Protein AF-A0A4Q5LW42-F1 (afdb_monomer_lite)

Sequence (80 aa):
MTTQQVDNILEKLGDTALLDNFTAVLHEGDLLHILYPTFTLLHYETLIEFCAEEELFFYSANNKGSFQLTLLNDPVYDGE

Foldseek 3Di:
DDPVLVVVLVVVCVVLVLVVQWPDWDDDDQKIKTFGPDDDVVSVVSVVVSCVVSQWDKDDDPPPTMIMIGHVPDPPPPDD

Radius of gyration: 11.95 Å; chains: 1; bounding box: 26×24×30 Å

Secondary structure (DSSP, 8-state):
--HHHHHHHHHHHHHTT-GGG-SEEEEETTEEEEE-S---HHHHHHHHHHHHHTTEEEEE-SSTTEEEEEETT-S-----

Structure (mmCIF, N/CA/C/O backbone):
data_AF-A0A4Q5LW42-F1
#
_entry.id   AF-A0A4Q5LW42-F1
#
loop_
_atom_site.group_PDB
_atom_site.id
_atom_site.type_symbol
_atom_site.label_atom_id
_atom_site.label_al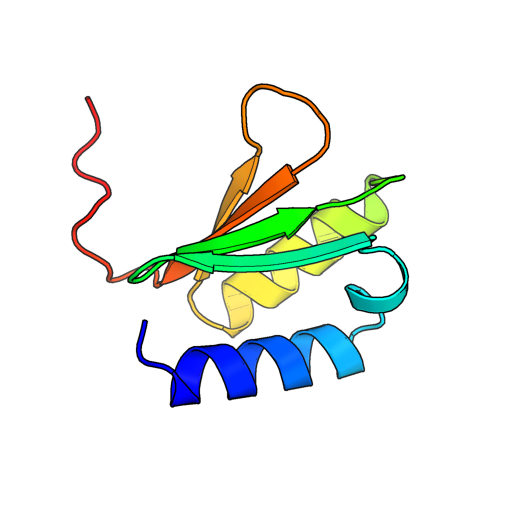t_id
_atom_site.label_comp_id
_atom_site.label_asym_id
_atom_site.label_entity_id
_atom_site.label_seq_id
_atom_site.pdbx_PDB_ins_code
_atom_site.Cartn_x
_atom_site.Cartn_y
_atom_site.Cartn_z
_atom_site.occupancy
_atom_site.B_iso_or_equiv
_atom_site.auth_seq_id
_atom_site.auth_comp_id
_atom_site.auth_asym_id
_atom_site.auth_atom_id
_atom_site.pdbx_PDB_model_num
ATOM 1 N N . MET A 1 1 ? 0.931 -0.497 13.763 1.00 71.94 1 MET A N 1
ATOM 2 C CA . MET A 1 1 ? 0.064 -1.394 12.963 1.00 71.94 1 MET A CA 1
ATOM 3 C C . MET A 1 1 ? 0.092 -2.833 13.481 1.00 71.94 1 MET A C 1
ATOM 5 O O . MET A 1 1 ? 1.150 -3.416 13.650 1.00 71.94 1 MET A O 1
ATOM 9 N N . THR A 1 2 ? -1.070 -3.456 13.703 1.00 78.50 2 THR A N 1
ATOM 10 C CA . THR A 1 2 ? -1.147 -4.910 13.972 1.00 78.50 2 THR A CA 1
ATOM 11 C C . THR A 1 2 ? -1.041 -5.724 12.678 1.00 78.50 2 THR A C 1
ATOM 13 O O . THR A 1 2 ? -1.440 -5.245 11.619 1.00 78.50 2 THR A O 1
ATOM 16 N N . THR A 1 3 ? -0.592 -6.985 12.751 1.00 77.19 3 THR A N 1
ATOM 17 C CA . THR A 1 3 ? -0.519 -7.895 11.585 1.00 77.19 3 THR A CA 1
ATOM 18 C C . THR A 1 3 ? -1.846 -7.986 10.827 1.00 77.19 3 THR A C 1
ATOM 20 O O . THR A 1 3 ? -1.862 -7.937 9.607 1.00 77.19 3 THR A O 1
ATOM 23 N N . GLN A 1 4 ? -2.974 -8.015 11.541 1.00 82.62 4 GLN A N 1
ATOM 24 C CA . GLN A 1 4 ? -4.292 -8.075 10.911 1.00 82.62 4 GLN A CA 1
ATOM 25 C C . GLN A 1 4 ? -4.663 -6.783 10.162 1.00 82.62 4 GLN A C 1
ATOM 27 O O . GLN A 1 4 ? -5.350 -6.834 9.147 1.00 82.62 4 GLN A O 1
ATOM 32 N N . GLN A 1 5 ? -4.208 -5.620 10.635 1.00 81.75 5 GLN A N 1
ATOM 33 C CA . GLN A 1 5 ? -4.400 -4.358 9.912 1.00 81.75 5 GLN A CA 1
ATOM 34 C C . GLN A 1 5 ? -3.539 -4.299 8.650 1.00 81.75 5 GLN A C 1
ATOM 36 O O . GLN A 1 5 ? -3.998 -3.796 7.630 1.00 81.75 5 GLN A O 1
ATOM 41 N N . VAL A 1 6 ? -2.316 -4.830 8.713 1.00 82.25 6 VAL A N 1
ATOM 42 C CA . VAL A 1 6 ? -1.426 -4.939 7.550 1.00 82.25 6 VAL A CA 1
ATOM 43 C C . VAL A 1 6 ? -2.069 -5.806 6.478 1.00 82.25 6 VAL A C 1
ATOM 45 O O . VAL A 1 6 ? -2.174 -5.361 5.341 1.00 82.25 6 VAL A O 1
ATOM 48 N N . ASP A 1 7 ? -2.550 -6.996 6.843 1.00 84.38 7 ASP A N 1
ATOM 49 C CA . ASP A 1 7 ? -3.190 -7.917 5.899 1.00 84.38 7 ASP A CA 1
ATOM 50 C C . ASP A 1 7 ? -4.412 -7.269 5.228 1.00 84.38 7 ASP A C 1
ATOM 52 O O . ASP A 1 7 ? -4.538 -7.312 4.005 1.00 84.38 7 ASP A O 1
ATOM 56 N N . ASN A 1 8 ? -5.257 -6.576 6.000 1.00 88.12 8 ASN A N 1
ATOM 57 C CA . ASN A 1 8 ? -6.408 -5.850 5.457 1.00 88.12 8 ASN A CA 1
ATOM 58 C C . ASN A 1 8 ? -5.999 -4.732 4.481 1.00 88.12 8 ASN A C 1
ATOM 60 O O . ASN A 1 8 ? -6.642 -4.545 3.451 1.00 88.12 8 ASN A O 1
ATOM 64 N N . ILE A 1 9 ? -4.946 -3.972 4.793 1.00 86.50 9 ILE A N 1
ATOM 65 C CA . ILE A 1 9 ? -4.453 -2.899 3.917 1.00 86.50 9 ILE A CA 1
ATOM 66 C C . ILE A 1 9 ? -3.865 -3.478 2.635 1.00 86.50 9 ILE A C 1
ATOM 68 O O . ILE A 1 9 ? -4.109 -2.939 1.560 1.00 86.50 9 ILE A O 1
ATOM 72 N N . LEU A 1 10 ? -3.118 -4.580 2.728 1.00 84.31 10 LEU A N 1
ATOM 73 C CA . LEU A 1 10 ? -2.576 -5.272 1.561 1.00 84.31 10 LEU A CA 1
ATOM 74 C C . LEU A 1 10 ? -3.686 -5.797 0.650 1.00 84.31 10 LEU A C 1
ATOM 76 O O . LEU A 1 10 ? -3.579 -5.653 -0.564 1.00 84.31 10 LEU A O 1
ATOM 80 N N . GLU A 1 11 ? -4.755 -6.353 1.220 1.00 87.31 11 GLU A N 1
ATOM 81 C CA . GLU A 1 11 ? -5.921 -6.805 0.456 1.00 87.31 11 GLU A CA 1
ATOM 82 C C . GLU A 1 11 ? -6.561 -5.640 -0.316 1.00 87.31 11 GLU A C 1
ATOM 84 O O . GLU A 1 11 ? -6.696 -5.704 -1.538 1.00 87.31 11 GLU A O 1
ATOM 89 N N . LYS A 1 12 ? -6.833 -4.516 0.358 1.00 88.12 12 LYS A N 1
ATOM 90 C CA . LYS A 1 12 ? -7.433 -3.329 -0.276 1.00 88.12 12 LYS A CA 1
ATOM 91 C C . LYS A 1 12 ? -6.502 -2.636 -1.289 1.00 88.12 12 LYS A C 1
ATOM 93 O O . LYS A 1 12 ? -6.957 -2.133 -2.317 1.00 88.12 12 LYS A O 1
ATOM 98 N N . LEU A 1 13 ? -5.188 -2.627 -1.046 1.00 82.50 13 LEU A N 1
ATOM 99 C CA . LEU A 1 13 ? -4.186 -2.182 -2.031 1.00 82.50 13 LEU A CA 1
ATOM 100 C C . LEU A 1 13 ? -4.157 -3.088 -3.273 1.00 82.50 13 LEU A C 1
ATOM 102 O O . LEU A 1 13 ? -3.794 -2.645 -4.365 1.00 82.50 13 LEU A O 1
ATOM 106 N N . GLY A 1 14 ? -4.518 -4.361 -3.109 1.00 81.62 14 GLY A N 1
ATOM 107 C CA . GLY A 1 14 ? -4.641 -5.330 -4.194 1.00 81.62 14 GLY A CA 1
ATOM 108 C C . GLY A 1 14 ? -5.844 -5.026 -5.072 1.00 81.62 14 GLY A C 1
ATOM 109 O O . GLY A 1 14 ? -5.715 -4.964 -6.293 1.00 81.62 14 GLY A O 1
ATOM 110 N N . ASP A 1 15 ? -6.983 -4.735 -4.444 1.00 83.88 15 ASP A N 1
ATOM 111 C CA . ASP A 1 15 ? -8.227 -4.379 -5.134 1.00 83.88 15 ASP A CA 1
ATOM 112 C C . ASP A 1 15 ? -8.119 -3.075 -5.945 1.00 83.88 15 ASP A C 1
ATOM 114 O O . ASP A 1 15 ? -8.794 -2.911 -6.961 1.00 83.88 15 ASP A O 1
ATOM 118 N N . THR A 1 16 ? -7.228 -2.162 -5.546 1.00 76.50 16 THR A N 1
ATOM 119 C CA . THR A 1 16 ? -6.938 -0.910 -6.275 1.00 76.50 16 THR A CA 1
ATOM 120 C C . THR A 1 16 ? -5.935 -1.079 -7.426 1.00 76.50 16 THR A C 1
ATOM 122 O O . THR A 1 16 ? -5.572 -0.094 -8.068 1.00 76.50 16 THR A O 1
ATOM 125 N N . ALA A 1 17 ? -5.479 -2.308 -7.714 1.00 69.69 17 ALA A N 1
ATOM 126 C CA . ALA A 1 17 ? -4.464 -2.637 -8.728 1.00 69.69 17 ALA A CA 1
ATOM 127 C C . ALA A 1 17 ? -3.115 -1.898 -8.553 1.00 69.69 17 ALA A C 1
ATOM 129 O O . ALA A 1 17 ? -2.266 -1.878 -9.451 1.00 69.69 17 ALA A O 1
ATOM 130 N N . LEU A 1 18 ? -2.883 -1.304 -7.379 1.00 72.62 18 LEU A N 1
ATOM 131 C CA . LEU A 1 18 ? -1.626 -0.643 -7.039 1.00 72.62 18 LEU A CA 1
ATOM 132 C C . LEU A 1 18 ? -0.508 -1.673 -6.824 1.00 72.62 18 LEU A C 1
ATOM 134 O O . LEU A 1 18 ? 0.617 -1.460 -7.279 1.00 72.62 18 LEU A O 1
ATOM 138 N N . LEU A 1 19 ? -0.837 -2.820 -6.215 1.00 69.56 19 LEU A N 1
ATOM 139 C CA . LEU A 1 19 ? 0.098 -3.925 -5.963 1.00 69.56 19 LEU A CA 1
ATOM 140 C C . LEU A 1 19 ? 0.736 -4.509 -7.229 1.00 69.56 19 LEU A C 1
ATOM 142 O O . LEU A 1 19 ? 1.905 -4.884 -7.180 1.00 69.56 19 LEU A O 1
ATOM 146 N N . ASP A 1 20 ? 0.039 -4.504 -8.368 1.00 72.19 20 ASP A N 1
ATOM 147 C CA . ASP A 1 20 ? 0.590 -4.979 -9.649 1.00 72.19 20 ASP A CA 1
ATOM 148 C C . ASP A 1 20 ? 1.787 -4.142 -10.130 1.00 72.19 20 ASP A C 1
ATOM 150 O O . ASP A 1 20 ? 2.595 -4.588 -10.946 1.00 72.19 20 ASP A O 1
ATOM 154 N N . ASN A 1 21 ? 1.921 -2.920 -9.609 1.00 73.00 21 ASN A N 1
ATOM 155 C CA . ASN A 1 21 ? 3.012 -2.003 -9.910 1.00 73.00 21 ASN A CA 1
ATOM 156 C C . ASN A 1 21 ? 4.082 -1.976 -8.809 1.00 73.00 21 ASN A C 1
ATOM 158 O O . ASN A 1 21 ? 5.028 -1.193 -8.903 1.00 73.00 21 ASN A O 1
ATOM 162 N N . PHE A 1 22 ? 3.958 -2.803 -7.770 1.00 80.00 22 PHE A N 1
ATOM 163 C CA . PHE A 1 22 ? 4.917 -2.887 -6.674 1.00 80.00 22 PHE A CA 1
ATOM 164 C C . PHE A 1 22 ? 5.771 -4.150 -6.805 1.00 80.00 22 PHE A C 1
ATOM 166 O O . PHE A 1 22 ? 5.291 -5.240 -7.088 1.00 80.00 22 PHE A O 1
ATOM 173 N N . THR A 1 23 ? 7.079 -4.005 -6.603 1.00 77.75 23 THR A N 1
ATOM 174 C CA . THR A 1 23 ? 8.040 -5.113 -6.709 1.00 77.75 23 THR A CA 1
ATOM 175 C C . THR A 1 23 ? 8.075 -5.944 -5.433 1.00 77.75 23 THR A C 1
ATOM 177 O O . THR A 1 23 ? 8.354 -7.141 -5.474 1.00 77.75 23 THR A O 1
ATOM 180 N N . ALA A 1 24 ? 7.860 -5.303 -4.287 1.00 82.06 24 ALA A N 1
ATOM 181 C CA . ALA A 1 24 ? 7.894 -5.958 -2.992 1.00 82.06 24 ALA A CA 1
ATOM 182 C C . ALA A 1 24 ? 7.183 -5.113 -1.938 1.00 82.06 24 ALA A C 1
ATOM 184 O O . ALA A 1 24 ? 7.178 -3.882 -2.009 1.00 82.06 24 ALA A O 1
ATOM 185 N N . VAL A 1 25 ? 6.646 -5.796 -0.931 1.00 80.94 25 VAL A N 1
ATOM 186 C CA . VAL A 1 25 ? 6.105 -5.179 0.275 1.00 80.94 25 VAL A CA 1
ATOM 187 C C . VAL A 1 25 ? 6.752 -5.835 1.491 1.00 80.94 25 VAL A C 1
ATOM 189 O O . VAL A 1 25 ? 6.832 -7.061 1.566 1.00 80.94 25 VAL A O 1
ATOM 192 N N . LEU A 1 26 ? 7.264 -5.023 2.413 1.00 83.75 26 LEU A N 1
ATOM 193 C CA . LEU A 1 26 ? 7.927 -5.455 3.640 1.00 83.75 26 LEU A CA 1
ATOM 194 C C . LEU A 1 26 ? 7.220 -4.825 4.835 1.00 83.75 26 LEU A C 1
ATOM 196 O O . LEU A 1 26 ? 6.875 -3.649 4.801 1.00 83.75 26 LEU A O 1
ATOM 200 N N . HIS A 1 27 ? 7.035 -5.597 5.898 1.00 83.44 27 HIS A N 1
ATOM 201 C CA . HIS A 1 27 ? 6.441 -5.118 7.138 1.00 83.44 27 HIS A CA 1
ATOM 202 C C . HIS A 1 27 ? 7.503 -5.091 8.240 1.00 83.44 27 HIS A C 1
ATOM 204 O O . HIS A 1 27 ? 8.113 -6.122 8.530 1.00 83.44 27 HIS A O 1
ATOM 210 N N . GLU A 1 28 ? 7.726 -3.922 8.841 1.00 80.75 28 GLU A N 1
ATOM 211 C CA . GLU A 1 28 ? 8.712 -3.708 9.900 1.00 80.75 28 GLU A CA 1
ATOM 212 C C . GLU A 1 28 ? 8.071 -2.959 11.075 1.00 80.75 28 GLU A C 1
ATOM 214 O O . GLU A 1 28 ? 7.859 -1.749 11.032 1.00 80.75 28 GLU A O 1
ATOM 219 N N . GLY A 1 29 ? 7.756 -3.697 12.143 1.00 80.12 29 GLY A N 1
ATOM 220 C CA . GLY A 1 29 ? 7.110 -3.134 13.329 1.00 80.12 29 GLY A CA 1
ATOM 221 C C . GLY A 1 29 ? 5.712 -2.616 13.011 1.00 80.12 29 GLY A C 1
ATOM 222 O O . GLY A 1 29 ? 4.813 -3.412 12.769 1.00 80.12 29 GLY A O 1
ATOM 223 N N . ASP A 1 30 ? 5.556 -1.296 13.027 1.00 76.88 30 ASP A N 1
ATOM 224 C CA . ASP A 1 30 ? 4.308 -0.598 12.721 1.00 76.88 30 ASP A CA 1
ATOM 225 C C . ASP A 1 30 ? 4.299 0.021 11.310 1.00 76.88 30 ASP A C 1
ATOM 227 O O . ASP A 1 30 ? 3.350 0.715 10.950 1.00 76.88 30 ASP A O 1
ATOM 231 N N . LEU A 1 31 ? 5.346 -0.232 10.515 1.00 80.81 31 LEU A N 1
ATOM 232 C CA . LEU A 1 31 ? 5.563 0.354 9.196 1.00 80.81 31 LEU A CA 1
ATOM 233 C C . LEU A 1 31 ? 5.391 -0.675 8.081 1.00 80.81 31 LEU A C 1
ATOM 235 O O . LEU A 1 31 ? 5.880 -1.806 8.155 1.00 80.81 31 LEU A O 1
ATOM 239 N N . LEU A 1 32 ? 4.782 -0.237 6.983 1.00 83.38 32 LEU A N 1
ATOM 240 C CA . LEU A 1 32 ? 4.703 -0.992 5.740 1.00 83.38 32 LEU A CA 1
ATOM 241 C C . LEU A 1 32 ? 5.553 -0.310 4.667 1.00 83.38 32 LEU A C 1
ATOM 243 O O . LEU A 1 32 ? 5.271 0.803 4.237 1.00 83.38 32 LEU A O 1
ATOM 247 N N . HIS A 1 33 ? 6.603 -0.979 4.216 1.00 83.38 33 HIS A N 1
ATOM 248 C CA . HIS A 1 33 ? 7.491 -0.505 3.165 1.00 83.38 33 HIS A CA 1
ATOM 249 C C . HIS A 1 33 ? 7.065 -1.097 1.831 1.00 83.38 33 HIS A C 1
ATOM 251 O O . HIS A 1 33 ? 7.041 -2.315 1.668 1.00 83.38 33 HIS A O 1
ATOM 257 N N . ILE A 1 34 ? 6.794 -0.241 0.854 1.00 82.31 34 ILE A N 1
ATOM 258 C CA . ILE A 1 34 ? 6.386 -0.652 -0.485 1.00 82.31 34 ILE A CA 1
ATOM 259 C C . ILE A 1 34 ? 7.438 -0.194 -1.488 1.00 82.31 34 ILE A C 1
ATOM 261 O O . ILE A 1 34 ? 7.764 0.990 -1.594 1.00 82.31 34 ILE A O 1
ATOM 265 N N . LEU A 1 35 ? 7.989 -1.161 -2.215 1.00 83.00 35 LEU A N 1
ATOM 266 C CA . LEU A 1 35 ? 9.002 -0.977 -3.245 1.00 83.00 35 LEU A CA 1
ATOM 267 C C . LEU A 1 35 ? 8.333 -0.951 -4.612 1.00 83.00 35 LEU A C 1
ATOM 269 O O . LEU A 1 35 ? 7.537 -1.831 -4.932 1.00 83.00 35 LEU A O 1
ATOM 273 N N . TYR A 1 36 ? 8.708 0.010 -5.448 1.00 79.44 36 TYR A N 1
ATOM 274 C CA . TYR A 1 36 ? 8.156 0.165 -6.789 1.00 79.44 36 TYR A CA 1
ATOM 275 C C . TYR A 1 36 ? 9.273 0.268 -7.837 1.00 79.44 36 TYR A C 1
ATOM 277 O O . TYR A 1 36 ? 10.267 0.964 -7.621 1.00 79.44 36 TYR A O 1
ATOM 285 N N . PRO A 1 37 ? 9.130 -0.382 -9.004 1.00 72.75 37 PRO A N 1
ATOM 286 C CA . PRO A 1 37 ? 10.056 -0.214 -10.115 1.00 72.75 37 PRO A CA 1
ATOM 287 C C . PRO A 1 37 ? 9.725 1.047 -10.926 1.00 72.75 37 PRO A C 1
ATOM 289 O O . PRO A 1 37 ? 10.622 1.727 -11.421 1.00 72.75 37 PRO A O 1
ATOM 292 N N . THR A 1 38 ? 8.436 1.384 -11.039 1.00 74.81 38 THR A N 1
ATOM 293 C CA . THR A 1 38 ? 7.919 2.532 -11.788 1.00 74.81 38 THR A CA 1
ATOM 294 C C . THR A 1 38 ? 6.737 3.149 -11.054 1.00 74.81 38 THR A C 1
ATOM 296 O O . THR A 1 38 ? 5.693 2.521 -10.897 1.00 74.81 38 THR A O 1
ATOM 299 N N . PHE A 1 39 ? 6.880 4.406 -10.641 1.00 77.06 39 PHE A N 1
ATOM 300 C CA . PHE A 1 39 ? 5.831 5.160 -9.961 1.00 77.06 39 PHE A CA 1
ATOM 301 C C . PHE A 1 39 ? 5.468 6.384 -10.790 1.00 77.06 39 PHE A C 1
ATOM 303 O O . PHE A 1 39 ? 6.337 7.177 -11.156 1.00 77.06 39 PHE A O 1
ATOM 310 N N . THR A 1 40 ? 4.192 6.489 -11.147 1.00 80.88 40 THR A N 1
ATOM 311 C CA . THR A 1 40 ? 3.664 7.574 -11.975 1.00 80.88 40 THR A CA 1
ATOM 312 C C . THR A 1 40 ? 2.880 8.552 -11.108 1.00 80.88 40 THR A C 1
ATOM 314 O O . THR A 1 40 ? 2.543 8.247 -9.965 1.00 80.88 40 THR A O 1
ATOM 317 N N . LEU A 1 41 ? 2.560 9.725 -11.659 1.00 80.44 41 LEU A N 1
ATOM 318 C CA . LEU A 1 41 ? 1.691 10.682 -10.974 1.00 80.44 41 LEU A CA 1
ATOM 319 C C . LEU A 1 41 ? 0.305 10.083 -10.674 1.00 80.44 41 LEU A C 1
ATOM 321 O O . LEU A 1 41 ? -0.219 10.300 -9.592 1.00 80.44 41 LEU A O 1
ATOM 325 N N . LEU A 1 42 ? -0.236 9.258 -11.577 1.00 82.75 42 LEU A N 1
ATOM 326 C CA . LEU A 1 42 ? -1.515 8.575 -11.362 1.00 82.75 42 LEU A CA 1
ATOM 327 C C . LEU A 1 42 ? -1.451 7.605 -10.171 1.00 82.75 42 LEU A C 1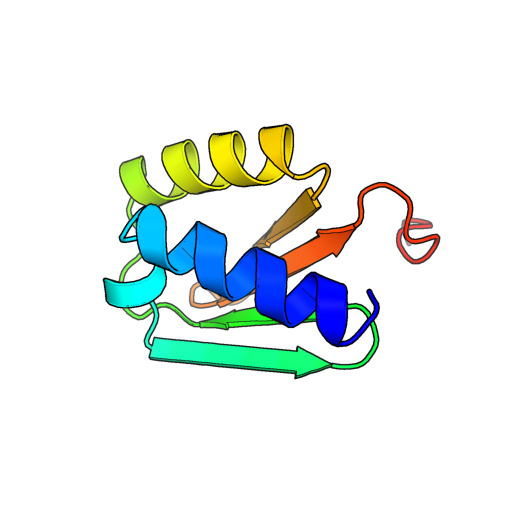
ATOM 329 O O . LEU A 1 42 ? -2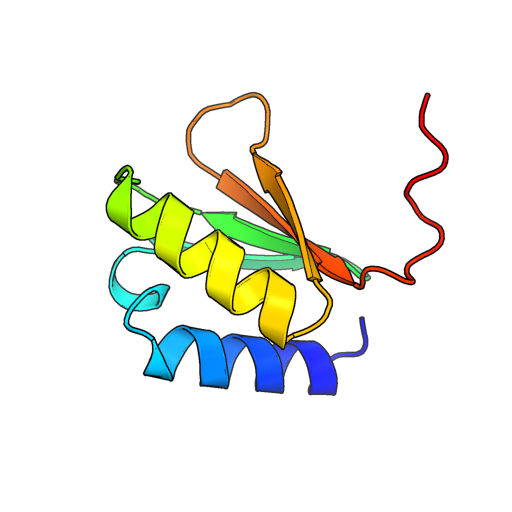.377 7.541 -9.366 1.00 82.75 42 LEU A O 1
ATOM 333 N N . HIS A 1 43 ? -0.337 6.879 -10.026 1.00 80.81 43 HIS A N 1
ATOM 334 C CA . HIS A 1 43 ? -0.118 6.006 -8.867 1.00 80.81 43 HIS A CA 1
ATOM 335 C C . HIS A 1 43 ? -0.029 6.815 -7.570 1.00 80.81 43 HIS A C 1
ATOM 337 O O . HIS A 1 43 ? -0.531 6.373 -6.544 1.00 80.81 43 HIS A O 1
ATOM 343 N N . TYR A 1 44 ? 0.578 8.003 -7.619 1.00 80.19 44 TYR A N 1
ATOM 344 C CA . TYR A 1 44 ? 0.650 8.907 -6.474 1.00 80.19 44 TYR A CA 1
ATOM 345 C C . TYR A 1 44 ? -0.730 9.410 -6.045 1.00 80.19 44 TYR A C 1
ATOM 347 O O . TYR A 1 44 ? -1.051 9.337 -4.866 1.00 80.19 44 TYR A O 1
ATOM 355 N N . GLU A 1 45 ? -1.549 9.878 -6.986 1.00 84.19 45 GLU A N 1
ATOM 356 C CA . GLU A 1 45 ? -2.913 10.350 -6.709 1.00 84.19 45 GLU A CA 1
ATOM 357 C C . GLU A 1 45 ? -3.778 9.232 -6.114 1.00 84.19 45 GLU A C 1
ATOM 359 O O . GLU A 1 45 ? -4.371 9.414 -5.054 1.00 84.19 45 GLU A O 1
ATOM 364 N N . THR A 1 46 ? -3.745 8.042 -6.721 1.00 85.25 46 THR A N 1
ATOM 365 C CA . THR A 1 46 ? -4.484 6.867 -6.223 1.00 85.25 46 THR A CA 1
ATOM 366 C C . THR A 1 46 ? -4.007 6.457 -4.825 1.00 85.25 46 THR A C 1
ATOM 368 O O . THR A 1 46 ? -4.811 6.119 -3.960 1.00 85.25 46 THR A O 1
ATOM 371 N N . LEU A 1 47 ? -2.694 6.511 -4.570 1.00 83.19 47 LEU A N 1
ATOM 372 C CA . LEU A 1 47 ? -2.136 6.204 -3.255 1.00 83.19 47 LEU A CA 1
ATOM 373 C C . LEU A 1 47 ? -2.554 7.238 -2.200 1.00 83.19 47 LEU A C 1
ATOM 375 O O . LEU A 1 47 ? -2.823 6.850 -1.068 1.00 83.19 47 LEU A O 1
ATOM 379 N N . ILE A 1 48 ? -2.624 8.528 -2.550 1.00 84.12 48 ILE A N 1
ATOM 380 C CA . ILE A 1 48 ? -3.130 9.572 -1.646 1.00 84.12 48 ILE A CA 1
ATOM 381 C C . ILE A 1 48 ? -4.575 9.281 -1.259 1.00 84.12 48 ILE A C 1
ATOM 383 O O . ILE A 1 48 ? -4.898 9.329 -0.075 1.00 84.12 48 ILE A O 1
ATOM 387 N N . GLU A 1 49 ? -5.429 8.997 -2.243 1.00 86.62 49 GLU A N 1
ATOM 388 C CA . GLU A 1 49 ? -6.844 8.699 -2.014 1.00 86.62 49 GLU A CA 1
ATOM 389 C C . GLU A 1 49 ? -6.998 7.481 -1.102 1.00 86.62 49 GLU A C 1
ATOM 391 O O . GLU A 1 49 ? -7.641 7.574 -0.059 1.00 86.62 49 GLU A O 1
ATOM 396 N N . PHE A 1 50 ? -6.295 6.392 -1.417 1.00 86.75 50 PHE A N 1
ATOM 397 C CA . PHE A 1 50 ? -6.259 5.190 -0.588 1.00 86.75 50 PHE A CA 1
ATOM 398 C C . PHE A 1 50 ? -5.810 5.480 0.852 1.00 86.75 50 PHE A C 1
ATOM 400 O O . PHE A 1 50 ? -6.437 5.044 1.815 1.00 86.75 50 PHE A O 1
ATOM 407 N N . CYS A 1 51 ? -4.723 6.239 1.021 1.00 85.06 51 CYS A N 1
ATOM 408 C CA . CYS A 1 51 ? -4.216 6.576 2.347 1.00 85.06 51 CYS A CA 1
ATOM 409 C C . CYS A 1 51 ? -5.195 7.460 3.126 1.00 85.06 51 CYS A C 1
ATOM 411 O O . CYS A 1 51 ? -5.313 7.311 4.338 1.00 85.06 51 CYS A O 1
ATOM 413 N N . ALA A 1 52 ? -5.917 8.358 2.456 1.00 85.31 52 ALA A N 1
ATOM 414 C CA . ALA A 1 52 ? -6.936 9.178 3.098 1.00 85.31 52 ALA A CA 1
ATOM 415 C C . ALA A 1 52 ? -8.143 8.344 3.561 1.00 85.31 52 ALA A C 1
ATOM 417 O O . ALA A 1 52 ? -8.666 8.596 4.644 1.00 85.31 52 ALA A O 1
ATOM 418 N N . GLU A 1 53 ? -8.564 7.350 2.773 1.00 87.31 53 GLU A N 1
ATOM 419 C CA . GLU A 1 53 ? -9.665 6.440 3.121 1.00 87.31 53 GLU A CA 1
ATOM 420 C C . GLU A 1 53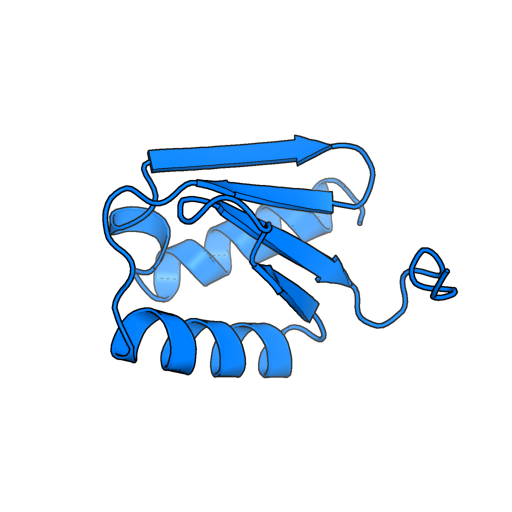 ? -9.319 5.515 4.294 1.00 87.31 53 GLU A C 1
ATOM 422 O O . GLU A 1 53 ? -10.153 5.283 5.168 1.00 87.31 53 GLU A O 1
ATOM 427 N N . GLU A 1 54 ? -8.080 5.023 4.336 1.00 84.94 54 GLU A N 1
ATOM 428 C CA . GLU A 1 54 ? -7.610 4.077 5.353 1.00 84.94 54 GLU A CA 1
ATOM 429 C C . GLU A 1 54 ? -6.959 4.747 6.575 1.00 84.94 54 GLU A C 1
ATOM 431 O O . GLU A 1 54 ? -6.411 4.057 7.436 1.00 84.94 54 GLU A O 1
ATOM 436 N N . GLU A 1 55 ? -7.002 6.081 6.663 1.00 84.94 55 GLU A N 1
ATOM 437 C CA . GLU A 1 55 ? -6.350 6.864 7.724 1.00 84.94 55 GLU A CA 1
ATOM 438 C C . GLU A 1 55 ? -4.853 6.513 7.869 1.00 84.94 55 GLU A C 1
ATOM 440 O O . GLU A 1 55 ? -4.324 6.279 8.963 1.00 84.94 55 GLU A O 1
ATOM 445 N N . LEU A 1 56 ? -4.157 6.468 6.733 1.00 84.75 56 LEU A N 1
ATOM 446 C CA . LEU A 1 56 ? -2.730 6.193 6.619 1.00 84.75 56 LEU A CA 1
ATOM 447 C C . LEU A 1 56 ? -1.956 7.463 6.282 1.00 84.75 56 LEU A C 1
ATOM 449 O O . LEU A 1 56 ? -2.394 8.325 5.521 1.00 84.75 56 LEU A O 1
ATOM 453 N N . PHE A 1 57 ? -0.746 7.547 6.812 1.00 82.19 57 PHE A N 1
ATOM 454 C CA . PHE A 1 57 ? 0.267 8.483 6.370 1.00 82.19 57 PHE A CA 1
ATOM 455 C C . PHE A 1 57 ? 1.259 7.760 5.468 1.00 82.19 57 PHE A C 1
ATOM 457 O O . PHE A 1 57 ? 1.701 6.654 5.785 1.00 82.19 57 PHE A O 1
ATOM 464 N N . PHE A 1 58 ? 1.645 8.403 4.367 1.00 80.62 58 PHE A N 1
ATOM 465 C CA . PHE A 1 58 ? 2.696 7.889 3.506 1.00 80.62 58 PHE A CA 1
ATOM 466 C C . PHE A 1 58 ? 3.789 8.918 3.272 1.00 80.62 58 PHE A C 1
ATOM 468 O O . PHE A 1 58 ? 3.525 10.104 3.080 1.00 80.62 58 PHE A O 1
ATOM 475 N N . TYR A 1 59 ? 5.033 8.451 3.244 1.00 76.56 59 TYR A N 1
ATOM 476 C CA . TYR A 1 59 ? 6.170 9.275 2.863 1.00 76.56 59 TYR A CA 1
ATOM 477 C C . TYR A 1 59 ? 7.048 8.544 1.855 1.00 76.56 59 TYR A C 1
ATOM 479 O O . TYR A 1 59 ? 7.291 7.340 1.945 1.00 76.56 59 TYR A O 1
ATOM 487 N N . SER A 1 60 ? 7.522 9.288 0.856 1.00 70.12 60 SER A N 1
ATOM 488 C CA . SER A 1 60 ? 8.542 8.788 -0.060 1.00 70.12 60 SER A CA 1
ATOM 489 C C . SER A 1 60 ? 9.878 8.789 0.668 1.00 70.12 60 SER A C 1
ATOM 491 O O . SER A 1 60 ? 10.30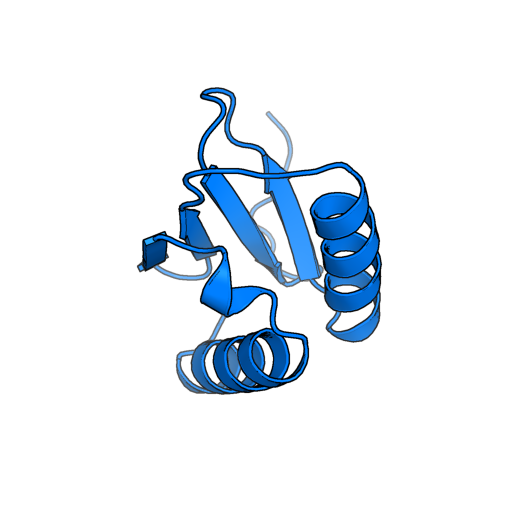2 9.830 1.170 1.00 70.12 60 SER A O 1
ATOM 493 N N . ALA A 1 61 ? 10.582 7.660 0.666 1.00 62.28 61 ALA A N 1
ATOM 494 C CA . ALA A 1 61 ? 11.973 7.658 1.094 1.00 62.28 61 ALA A CA 1
ATOM 495 C C . ALA A 1 61 ? 12.805 8.528 0.130 1.00 62.28 61 ALA A C 1
ATOM 497 O O . ALA A 1 61 ? 12.511 8.608 -1.067 1.00 62.28 61 ALA A O 1
ATOM 498 N N . ASN A 1 62 ? 13.867 9.164 0.639 1.00 51.31 62 ASN A N 1
ATOM 499 C CA . ASN A 1 62 ? 14.749 10.060 -0.132 1.00 51.31 62 ASN A CA 1
ATOM 500 C C . ASN A 1 62 ? 15.410 9.388 -1.355 1.00 51.31 62 ASN A C 1
ATOM 502 O O . ASN A 1 62 ? 15.873 10.071 -2.271 1.00 51.31 62 ASN A O 1
ATOM 506 N N . ASN A 1 63 ? 15.419 8.053 -1.400 1.00 55.84 63 ASN A N 1
ATOM 507 C CA . ASN A 1 63 ? 15.872 7.268 -2.538 1.00 55.84 63 ASN A CA 1
ATOM 508 C C . ASN A 1 63 ? 14.653 6.814 -3.350 1.00 55.84 63 AS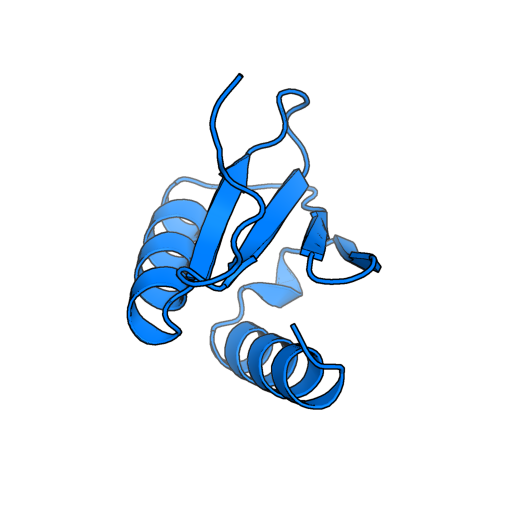N A C 1
ATOM 510 O O . ASN A 1 63 ? 13.955 5.879 -2.971 1.00 55.84 63 ASN A O 1
ATOM 514 N N . LYS A 1 64 ? 14.403 7.509 -4.465 1.00 60.00 64 LYS A N 1
ATOM 515 C CA . LYS A 1 64 ? 13.354 7.224 -5.460 1.00 60.00 64 LYS A CA 1
ATOM 516 C C . LYS A 1 64 ? 13.253 5.713 -5.732 1.00 60.00 64 LYS A C 1
ATOM 518 O O . LYS A 1 64 ? 14.146 5.161 -6.371 1.00 60.00 64 LYS A O 1
ATOM 523 N N . GLY A 1 65 ? 12.203 5.054 -5.247 1.00 68.94 65 GLY A N 1
ATOM 524 C CA . GLY A 1 65 ? 12.039 3.598 -5.385 1.00 68.94 65 GLY A CA 1
ATOM 525 C C . GLY A 1 65 ? 11.246 2.918 -4.268 1.00 68.94 65 GLY A C 1
ATOM 526 O O . GLY A 1 65 ? 10.859 1.761 -4.420 1.00 68.94 65 GLY A O 1
ATOM 527 N N . SER A 1 66 ? 10.978 3.614 -3.161 1.00 76.31 66 SER A N 1
ATOM 528 C CA . SER A 1 66 ? 10.093 3.109 -2.110 1.00 76.31 66 SER A CA 1
ATOM 529 C C . SER A 1 66 ? 9.306 4.212 -1.418 1.00 76.31 66 SER A C 1
ATOM 531 O O . SER A 1 66 ? 9.770 5.349 -1.302 1.00 76.31 66 SER A O 1
ATOM 533 N N . PHE A 1 67 ? 8.133 3.855 -0.912 1.00 78.62 67 PHE A N 1
ATOM 534 C CA . PHE A 1 67 ? 7.398 4.652 0.060 1.00 78.62 67 PHE A CA 1
ATOM 535 C C . PHE A 1 67 ? 7.078 3.802 1.286 1.00 78.62 67 PHE A C 1
ATOM 537 O O . PHE A 1 67 ? 7.089 2.572 1.234 1.00 78.62 67 PHE A O 1
ATOM 544 N N . GLN A 1 68 ? 6.843 4.477 2.400 1.00 81.12 68 GLN A N 1
ATOM 545 C CA . GLN A 1 68 ? 6.479 3.857 3.664 1.00 81.12 68 GLN A CA 1
ATOM 546 C C . GLN A 1 68 ? 5.078 4.317 4.039 1.00 81.12 68 GLN A C 1
ATOM 548 O O . GLN A 1 68 ? 4.789 5.507 3.929 1.00 81.12 68 GLN A O 1
ATOM 553 N N . LEU A 1 69 ? 4.230 3.373 4.445 1.00 82.81 69 LEU A N 1
ATOM 554 C CA . LEU A 1 69 ? 2.897 3.601 4.988 1.00 82.81 69 LEU A CA 1
ATOM 555 C C . LEU A 1 69 ? 2.917 3.353 6.496 1.00 82.81 69 LEU A C 1
ATOM 557 O O . LEU A 1 69 ? 3.541 2.400 6.966 1.00 82.81 69 LEU A O 1
ATOM 561 N N . THR A 1 70 ? 2.219 4.202 7.238 1.00 82.19 70 THR A N 1
ATOM 562 C CA . THR A 1 70 ? 1.974 4.062 8.678 1.00 82.19 70 THR A CA 1
ATOM 563 C C . THR A 1 70 ? 0.579 4.578 9.021 1.00 82.19 70 THR A C 1
ATOM 565 O O . THR A 1 70 ? -0.030 5.279 8.217 1.00 82.19 70 THR A O 1
ATOM 568 N N . LEU A 1 71 ? 0.046 4.247 10.196 1.00 75.56 71 LEU A N 1
ATOM 569 C CA . LEU A 1 71 ? -1.246 4.776 10.647 1.00 75.56 71 LEU A CA 1
ATOM 570 C C . LEU A 1 71 ? -1.118 6.249 11.050 1.00 75.56 71 LEU A C 1
ATOM 572 O O . LEU A 1 71 ? -0.135 6.648 11.669 1.00 75.56 71 LEU A O 1
ATOM 576 N N . LEU A 1 72 ? -2.155 7.045 10.780 1.00 65.75 72 LEU A N 1
ATOM 577 C CA . LEU A 1 72 ? -2.197 8.475 11.122 1.00 65.75 72 LEU A CA 1
ATOM 578 C C . LEU A 1 72 ? -2.113 8.748 12.639 1.00 65.75 72 LEU A C 1
ATOM 580 O O . LEU A 1 72 ? -1.768 9.850 13.053 1.00 65.75 72 LEU A O 1
ATOM 584 N N . ASN A 1 73 ? -2.414 7.738 13.462 1.00 55.84 73 ASN A N 1
ATOM 585 C CA . ASN A 1 73 ? -2.363 7.793 14.926 1.00 55.84 73 ASN A CA 1
ATOM 586 C C . ASN A 1 73 ? -1.135 7.092 15.527 1.00 55.84 73 ASN A C 1
ATOM 588 O O . ASN A 1 73 ? -1.088 6.903 16.744 1.00 55.84 73 ASN A O 1
ATOM 592 N N . ASP A 1 74 ? -0.167 6.669 14.710 1.00 50.31 74 ASP A N 1
ATOM 593 C CA . ASP A 1 74 ? 1.063 6.087 15.234 1.00 50.31 74 ASP A CA 1
ATOM 594 C C . ASP A 1 74 ? 1.947 7.219 15.803 1.00 50.31 74 ASP A C 1
ATOM 596 O O . ASP A 1 74 ? 2.305 8.142 15.068 1.00 50.31 74 ASP A O 1
ATOM 600 N N . PRO A 1 75 ? 2.293 7.215 17.106 1.00 47.25 75 PRO A N 1
ATOM 601 C CA . PRO A 1 75 ? 3.035 8.296 17.769 1.00 47.25 75 PRO A CA 1
ATOM 602 C C . PRO A 1 75 ? 4.499 8.446 17.302 1.00 47.25 75 PRO A C 1
ATOM 604 O O . PRO A 1 75 ? 5.290 9.123 17.952 1.00 47.25 75 PRO A O 1
ATOM 607 N N . VAL A 1 76 ? 4.882 7.827 16.183 1.00 50.03 76 VAL A N 1
ATOM 608 C CA . VAL A 1 76 ? 6.257 7.758 15.660 1.00 50.03 76 VAL A CA 1
ATOM 609 C C . VAL A 1 76 ? 6.564 8.901 14.676 1.00 50.03 76 VAL A C 1
ATOM 611 O O . VAL A 1 76 ? 7.526 8.839 13.919 1.00 50.03 76 VAL A O 1
ATOM 614 N N . TYR A 1 77 ? 5.784 9.985 14.686 1.00 49.12 77 TYR A N 1
ATOM 615 C CA . TYR A 1 77 ? 6.124 11.208 13.949 1.00 49.12 77 TYR A CA 1
ATOM 616 C C . TYR A 1 77 ? 6.146 12.442 14.862 1.00 49.12 77 TYR A C 1
ATOM 618 O O . TYR A 1 77 ? 5.484 13.446 14.609 1.00 49.12 77 TYR A O 1
ATOM 626 N N . ASP A 1 78 ? 6.940 12.369 15.935 1.00 40.84 78 ASP A N 1
ATOM 627 C CA . ASP A 1 78 ? 7.540 13.569 16.524 1.00 40.84 78 ASP A CA 1
ATOM 628 C C . ASP A 1 78 ? 8.710 13.941 15.601 1.00 40.84 78 ASP A C 1
ATOM 630 O O . ASP A 1 78 ? 9.720 13.241 15.538 1.00 40.84 78 ASP A O 1
ATOM 634 N N . GLY A 1 79 ? 8.489 14.944 14.751 1.00 50.44 79 GLY A N 1
ATOM 635 C CA . GLY A 1 79 ? 9.473 15.375 13.767 1.00 50.44 79 GLY A CA 1
ATOM 636 C C . GLY A 1 79 ? 10.748 15.878 14.441 1.00 50.44 79 GLY A C 1
ATOM 637 O O . GLY A 1 79 ? 10.709 16.884 15.147 1.00 50.44 79 GLY A O 1
ATOM 638 N N . GLU A 1 80 ? 11.866 15.208 14.165 1.00 37.50 80 GLU A N 1
ATOM 639 C CA . GLU A 1 80 ? 13.213 15.782 14.286 1.00 37.50 80 GLU A CA 1
ATOM 640 C C . GLU A 1 80 ? 13.681 16.374 12.949 1.00 37.50 80 GLU A C 1
ATOM 642 O O . GLU A 1 80 ? 13.465 15.733 11.891 1.00 37.50 80 GLU A O 1
#

pLDDT: mean 75.95, std 11.83, range [37.5, 88.12]

Organism: NCBI:txid2492393